Protein AF-A0A9X9M1F1-F1 (afdb_monomer_lite)

Structure (mmCIF, N/CA/C/O backbone):
data_AF-A0A9X9M1F1-F1
#
_entry.id   AF-A0A9X9M1F1-F1
#
loop_
_atom_site.group_PDB
_atom_site.id
_atom_site.type_symbol
_atom_site.label_atom_id
_atom_site.label_alt_id
_atom_site.label_comp_id
_atom_site.label_asym_id
_atom_site.label_entity_id
_atom_site.label_seq_id
_atom_site.pdbx_PDB_ins_code
_atom_site.Cartn_x
_atom_site.Cartn_y
_atom_site.Cartn_z
_atom_site.occupancy
_atom_site.B_iso_or_equiv
_atom_site.auth_seq_id
_atom_site.auth_comp_id
_atom_site.auth_asym_id
_atom_site.auth_atom_id
_atom_site.pdbx_PDB_model_num
ATOM 1 N N . ARG A 1 1 ? 14.521 -62.419 -80.149 1.00 39.56 1 ARG A N 1
ATOM 2 C CA . ARG A 1 1 ? 14.647 -62.521 -78.676 1.00 39.56 1 ARG A CA 1
ATOM 3 C C . ARG A 1 1 ? 15.502 -61.345 -78.233 1.00 39.56 1 ARG A C 1
ATOM 5 O O . ARG A 1 1 ? 16.662 -61.304 -78.612 1.00 39.56 1 ARG A O 1
ATOM 12 N N . SER A 1 2 ? 14.875 -60.422 -77.505 1.00 37.94 2 SER A N 1
ATOM 13 C CA . SER A 1 2 ? 15.447 -59.221 -76.880 1.00 37.94 2 SER A CA 1
ATOM 14 C C . SER A 1 2 ? 15.771 -58.071 -77.843 1.00 37.94 2 SER A C 1
ATOM 16 O O . SER A 1 2 ? 16.842 -57.992 -78.431 1.00 37.94 2 SER A O 1
ATOM 18 N N . GLU A 1 3 ? 14.775 -57.200 -77.985 1.00 35.94 3 GLU A N 1
ATOM 19 C CA . GLU A 1 3 ? 14.718 -55.982 -78.794 1.00 35.94 3 GLU A CA 1
ATOM 20 C C . GLU A 1 3 ? 14.903 -54.754 -77.892 1.00 35.94 3 GLU A C 1
ATOM 22 O O . GLU A 1 3 ? 14.380 -54.763 -76.776 1.00 35.94 3 GLU A O 1
ATOM 27 N N . SER A 1 4 ? 15.557 -53.688 -78.377 1.00 41.75 4 SER A N 1
ATOM 28 C CA . SER A 1 4 ? 14.992 -52.320 -78.379 1.00 41.75 4 SER A CA 1
ATOM 29 C C . SER A 1 4 ? 15.991 -51.222 -78.793 1.00 41.75 4 SER A C 1
ATOM 31 O O . SER A 1 4 ? 17.199 -51.408 -78.649 1.00 41.75 4 SER A O 1
ATOM 33 N N . PRO A 1 5 ? 15.487 -50.096 -79.342 1.00 46.25 5 PRO A N 1
ATOM 34 C CA . PRO A 1 5 ? 16.066 -49.434 -80.510 1.00 46.25 5 PRO A CA 1
ATOM 35 C C . PRO A 1 5 ? 16.353 -47.927 -80.331 1.00 46.25 5 PRO A C 1
ATOM 37 O O . PRO A 1 5 ? 16.000 -47.292 -79.340 1.00 46.25 5 PRO A O 1
ATOM 40 N N . CYS A 1 6 ? 16.986 -47.355 -81.356 1.00 37.53 6 CYS A N 1
ATOM 41 C CA . CYS A 1 6 ? 17.243 -45.930 -81.545 1.00 37.53 6 CYS A CA 1
ATOM 42 C C . CYS A 1 6 ? 16.006 -45.121 -82.006 1.00 37.53 6 CYS A C 1
ATOM 44 O O . CYS A 1 6 ? 15.260 -45.576 -82.865 1.00 37.53 6 CYS A O 1
ATOM 46 N N . LEU A 1 7 ? 15.942 -43.872 -81.513 1.00 46.38 7 LEU A N 1
ATOM 47 C CA . LEU A 1 7 ? 15.540 -42.603 -82.164 1.00 46.38 7 LEU A CA 1
ATOM 48 C C . LEU A 1 7 ? 14.146 -42.471 -82.831 1.00 46.38 7 LEU A C 1
ATOM 50 O O . LEU A 1 7 ? 13.907 -43.054 -83.881 1.00 46.38 7 LEU A O 1
ATOM 54 N N . ARG A 1 8 ? 13.321 -41.518 -82.349 1.00 38.16 8 ARG A N 1
ATOM 55 C CA . ARG A 1 8 ? 12.955 -40.249 -83.044 1.00 38.16 8 ARG A CA 1
ATOM 56 C C . ARG A 1 8 ? 11.843 -39.449 -82.321 1.00 38.16 8 ARG A C 1
ATOM 58 O O . ARG A 1 8 ? 10.847 -39.997 -81.878 1.00 38.16 8 ARG A O 1
ATOM 65 N N . ASP A 1 9 ? 12.110 -38.147 -82.240 1.00 32.25 9 ASP A N 1
ATOM 66 C CA . ASP A 1 9 ? 11.286 -36.919 -82.266 1.00 32.25 9 ASP A CA 1
ATOM 67 C C . ASP A 1 9 ? 9.723 -36.951 -82.292 1.00 32.25 9 ASP A C 1
ATOM 69 O O . ASP A 1 9 ? 9.142 -37.442 -83.254 1.00 32.25 9 ASP A O 1
ATOM 73 N N . SER A 1 10 ? 9.122 -36.313 -81.257 1.00 35.88 10 SER A N 1
ATOM 74 C CA . SER A 1 10 ? 7.944 -35.385 -81.153 1.00 35.88 10 SER A CA 1
ATOM 75 C C . SER A 1 10 ? 6.555 -35.663 -81.802 1.00 35.88 10 SER A C 1
ATOM 77 O O . SER A 1 10 ? 6.480 -36.312 -82.838 1.00 35.88 10 SER A O 1
ATOM 79 N N . PRO A 1 11 ? 5.443 -34.991 -81.374 1.00 53.28 11 PRO A N 1
ATOM 80 C CA . PRO A 1 11 ? 4.985 -34.608 -80.023 1.00 53.28 11 PRO A CA 1
ATOM 81 C C . PRO A 1 11 ? 3.460 -34.85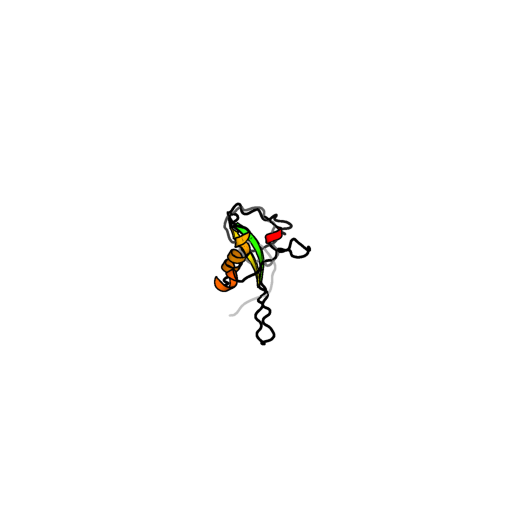4 -79.761 1.00 53.28 11 PRO A C 1
ATOM 83 O O . PRO A 1 11 ? 2.706 -35.295 -80.622 1.00 53.28 11 PRO A O 1
ATOM 86 N N . ASP A 1 12 ? 3.026 -34.457 -78.554 1.00 44.31 12 ASP A N 1
ATOM 87 C CA . ASP A 1 12 ? 1.665 -34.072 -78.132 1.00 44.31 12 ASP A CA 1
ATOM 88 C C . ASP A 1 12 ? 0.575 -35.152 -77.953 1.00 44.31 12 ASP A C 1
ATOM 90 O O . ASP A 1 12 ? -0.118 -35.559 -78.881 1.00 44.31 12 ASP A O 1
ATOM 94 N N . ARG A 1 13 ? 0.268 -35.473 -76.686 1.00 46.31 13 ARG A N 1
ATOM 95 C CA . ARG A 1 13 ? -0.930 -34.958 -75.988 1.00 46.31 13 ARG A CA 1
ATOM 96 C C . ARG A 1 13 ? -1.166 -35.664 -74.648 1.00 46.31 13 ARG A C 1
ATOM 98 O O . ARG A 1 13 ? -1.100 -36.881 -74.553 1.00 46.31 13 ARG A O 1
ATOM 105 N N . ARG A 1 14 ? -1.684 -34.855 -73.712 1.00 43.53 14 ARG A N 1
ATOM 106 C CA . ARG A 1 14 ? -2.669 -35.211 -72.672 1.00 43.53 14 ARG A CA 1
ATOM 107 C C . ARG A 1 14 ? -2.124 -35.654 -71.301 1.00 43.53 14 ARG A C 1
ATOM 109 O O . ARG A 1 14 ? -1.775 -36.799 -71.089 1.00 43.53 14 ARG A O 1
ATOM 116 N N . SER A 1 15 ? -2.300 -34.714 -70.365 1.00 42.62 15 SER A N 1
ATOM 117 C CA . SER A 1 15 ? -2.950 -34.868 -69.049 1.00 42.62 15 SER A CA 1
ATOM 118 C C . SER A 1 15 ? -2.298 -35.765 -67.991 1.00 42.62 15 SER A C 1
ATOM 120 O O . SER A 1 15 ? -2.207 -36.974 -68.150 1.00 42.62 15 SER A O 1
ATOM 122 N N . GLY A 1 16 ? -2.005 -35.161 -66.835 1.00 35.25 16 GLY A N 1
ATOM 123 C CA . GLY A 1 16 ? -1.783 -35.865 -65.569 1.00 35.25 16 GLY A CA 1
ATOM 124 C C . GLY A 1 16 ? -0.785 -35.139 -64.664 1.00 35.25 16 GLY A C 1
ATOM 125 O O . GLY A 1 16 ? 0.364 -34.974 -65.035 1.00 35.25 16 GLY A O 1
ATOM 126 N N . SER A 1 17 ? -1.247 -34.677 -63.499 1.00 41.00 17 SER A N 1
ATOM 127 C CA . SER A 1 17 ? -0.476 -34.091 -62.371 1.00 41.00 17 SER A CA 1
ATOM 128 C C . SER A 1 17 ? 0.560 -35.089 -61.777 1.00 41.00 17 SER A C 1
ATOM 130 O O . SER A 1 17 ? 0.423 -36.263 -62.125 1.00 41.00 17 SER A O 1
ATOM 132 N N . PRO A 1 18 ? 1.493 -34.762 -60.832 1.00 49.34 18 PRO A N 1
ATOM 133 C CA . PRO A 1 18 ? 1.732 -33.524 -60.058 1.00 49.34 18 PRO A CA 1
ATOM 134 C C . PRO A 1 18 ? 3.235 -33.107 -59.914 1.00 49.34 18 PRO A C 1
ATOM 136 O O . PRO A 1 18 ? 4.109 -33.636 -60.588 1.00 49.34 18 PRO A O 1
ATOM 139 N N . ASP A 1 19 ? 3.504 -32.168 -58.993 1.00 39.47 19 ASP A N 1
ATOM 140 C CA . ASP A 1 19 ? 4.799 -31.709 -58.435 1.00 39.47 19 ASP A CA 1
ATOM 141 C C . ASP A 1 19 ? 5.528 -30.533 -59.125 1.00 39.47 19 ASP A C 1
ATOM 143 O O . ASP A 1 19 ? 6.494 -30.675 -59.872 1.00 39.47 19 ASP A O 1
ATOM 147 N N . VAL A 1 20 ? 5.080 -29.312 -58.800 1.00 42.22 20 VAL A N 1
ATOM 148 C CA . VAL A 1 20 ? 5.854 -28.077 -58.980 1.00 42.22 20 VAL A CA 1
ATOM 149 C C . VAL A 1 20 ? 6.563 -27.727 -57.669 1.00 42.22 20 VAL A C 1
ATOM 151 O O . VAL A 1 20 ? 5.960 -27.240 -56.715 1.00 42.22 20 VAL A O 1
ATOM 154 N N . LYS A 1 21 ? 7.885 -27.913 -57.644 1.00 49.34 21 LYS A N 1
ATOM 155 C CA . LYS A 1 21 ? 8.783 -27.101 -56.815 1.00 49.34 21 LYS A CA 1
ATOM 156 C C . LYS A 1 21 ? 8.899 -25.725 -57.483 1.00 49.34 21 LYS A C 1
ATOM 158 O O . LYS A 1 21 ? 9.584 -25.594 -58.493 1.00 49.34 21 LYS A O 1
ATOM 163 N N . GLY A 1 22 ? 8.244 -24.696 -56.946 1.00 47.00 22 GLY A N 1
ATOM 164 C CA . GLY A 1 22 ? 8.410 -23.315 -57.427 1.00 47.00 22 GLY A CA 1
ATOM 165 C C . GLY A 1 22 ? 7.364 -22.336 -56.878 1.00 47.00 22 GLY A C 1
ATOM 166 O O . GLY A 1 22 ? 6.262 -22.770 -56.574 1.00 47.00 22 GLY A O 1
ATOM 167 N N . PRO A 1 23 ? 7.714 -21.047 -56.698 1.00 45.66 23 PRO A N 1
ATOM 168 C CA . PRO A 1 23 ? 7.197 -20.133 -55.662 1.00 45.66 23 PRO A CA 1
ATOM 169 C C . PRO A 1 23 ? 5.744 -19.651 -55.890 1.00 45.66 23 PRO A C 1
ATOM 171 O O . PRO A 1 23 ? 5.216 -19.795 -56.991 1.00 45.66 23 PRO A O 1
ATOM 174 N N . PRO A 1 24 ? 5.058 -19.119 -54.853 1.00 45.47 24 PRO A N 1
ATOM 175 C CA . PRO A 1 24 ? 3.606 -19.206 -54.739 1.00 45.47 24 PRO A CA 1
ATOM 176 C C . PRO A 1 24 ? 2.869 -18.227 -55.666 1.00 45.47 24 PRO A C 1
ATOM 178 O O . PRO A 1 24 ? 3.290 -17.076 -55.813 1.00 45.47 24 PRO A O 1
ATOM 181 N N . PRO A 1 25 ? 1.728 -18.643 -56.245 1.00 46.31 25 PRO A N 1
ATOM 182 C CA . PRO A 1 25 ? 0.874 -17.765 -57.020 1.00 46.31 25 PRO A CA 1
ATOM 183 C C . PRO A 1 25 ? 0.083 -16.832 -56.102 1.00 46.31 25 PRO A C 1
ATOM 185 O O . PRO A 1 25 ? -0.425 -17.217 -55.047 1.00 46.31 25 PRO A O 1
ATOM 188 N N . VAL A 1 26 ? -0.059 -15.595 -56.569 1.00 55.16 26 VAL A N 1
ATOM 189 C CA . VAL A 1 26 ? -1.024 -14.618 -56.074 1.00 55.16 26 VAL A CA 1
ATOM 190 C C . VAL A 1 26 ? -2.417 -15.263 -56.017 1.00 55.16 26 VAL A C 1
ATOM 192 O O . VAL A 1 26 ? -2.912 -15.784 -57.018 1.00 55.16 26 VAL A O 1
ATOM 195 N N . LYS A 1 27 ? -3.074 -15.253 -54.853 1.00 53.50 27 LYS A N 1
ATOM 196 C CA . LYS A 1 27 ? -4.513 -15.516 -54.796 1.00 53.50 27 LYS A CA 1
ATOM 197 C C . LYS A 1 27 ? -5.182 -14.717 -53.689 1.00 53.50 27 LYS A C 1
ATOM 199 O O . LYS A 1 27 ? -4.820 -14.773 -52.520 1.00 53.50 27 LYS A O 1
ATOM 204 N N . VAL A 1 28 ? -6.169 -13.962 -54.139 1.00 54.38 28 VAL A N 1
ATOM 205 C CA . VAL A 1 28 ? -7.144 -13.210 -53.364 1.00 54.38 28 VAL A CA 1
ATOM 206 C C . VAL A 1 28 ? -7.972 -14.107 -52.434 1.00 54.38 28 VAL A C 1
ATOM 208 O O . VAL A 1 28 ? -8.286 -15.247 -52.770 1.00 54.38 28 VAL A O 1
ATOM 211 N N . ALA A 1 29 ? -8.312 -13.515 -51.287 1.00 51.03 29 ALA A N 1
ATOM 212 C CA . ALA A 1 29 ? -9.462 -13.719 -50.402 1.00 51.03 29 ALA A CA 1
ATOM 213 C C . ALA A 1 29 ? -10.093 -15.123 -50.289 1.00 51.03 29 ALA A C 1
ATOM 215 O O . ALA A 1 29 ? -10.810 -15.586 -51.175 1.00 51.03 29 ALA A O 1
ATOM 216 N N . ARG A 1 30 ? -10.004 -15.702 -49.085 1.00 54.72 30 ARG A N 1
ATOM 217 C CA . ARG A 1 30 ? -11.070 -16.544 -48.528 1.00 54.72 30 ARG A CA 1
ATOM 218 C C . ARG A 1 30 ? -11.171 -16.286 -47.022 1.00 54.72 30 ARG A C 1
ATOM 220 O O . ARG A 1 30 ? -10.251 -16.588 -46.272 1.00 54.72 30 ARG A O 1
ATOM 227 N N . LEU A 1 31 ? -12.282 -15.672 -46.619 1.00 56.84 31 LEU A N 1
ATOM 228 C CA . LEU A 1 31 ? -12.763 -15.628 -45.243 1.00 56.84 31 LEU A CA 1
ATOM 229 C C . LEU A 1 31 ? -13.020 -17.071 -44.801 1.00 56.84 31 LEU A C 1
ATOM 231 O O . LEU A 1 31 ? -13.930 -17.694 -45.331 1.00 56.84 31 LEU A O 1
ATOM 235 N N . GLU A 1 32 ? -12.225 -17.589 -43.871 1.00 52.34 32 GLU A N 1
ATOM 236 C CA . GLU A 1 32 ? -12.579 -18.759 -43.066 1.00 52.34 32 GLU A CA 1
ATOM 237 C C . GLU A 1 32 ? -12.100 -18.489 -41.642 1.00 52.34 32 GLU A C 1
ATOM 239 O O . GLU A 1 32 ? -10.914 -18.345 -41.343 1.00 52.34 32 GLU A O 1
ATOM 244 N N . GLN A 1 33 ? -13.092 -18.341 -40.785 1.00 61.69 33 GLN A N 1
ATOM 245 C CA . GLN A 1 33 ? -13.024 -18.132 -39.358 1.00 61.69 33 GLN A CA 1
ATOM 246 C C . GLN A 1 33 ? -12.682 -19.472 -38.708 1.00 61.69 33 GLN A C 1
ATOM 248 O O . GLN A 1 33 ? -13.525 -20.352 -38.742 1.00 61.69 33 GLN A O 1
ATOM 253 N N . ASN A 1 34 ? -11.483 -19.642 -38.139 1.00 42.94 34 ASN A N 1
ATOM 254 C CA . ASN A 1 34 ? -11.198 -20.670 -37.130 1.00 42.94 34 ASN A CA 1
ATOM 255 C C . ASN A 1 34 ? -9.955 -20.293 -36.312 1.00 42.94 34 ASN A C 1
ATOM 257 O O . ASN A 1 34 ? -8.905 -19.953 -36.854 1.00 42.94 34 ASN A O 1
ATOM 261 N N . GLY A 1 35 ? -10.128 -20.299 -34.990 1.00 55.00 35 GLY A N 1
ATOM 262 C CA . GLY A 1 35 ? -9.170 -19.800 -34.015 1.00 55.00 35 GLY A CA 1
ATOM 263 C C . GLY A 1 35 ? -7.949 -20.693 -33.812 1.00 55.00 35 GLY A C 1
ATOM 264 O O . GLY A 1 35 ? -8.044 -21.916 -33.782 1.00 55.00 35 GLY A O 1
ATOM 265 N N . SER A 1 36 ? -6.804 -20.043 -33.606 1.00 48.00 36 SER A N 1
ATOM 266 C CA . SER A 1 36 ? -5.642 -20.535 -32.854 1.00 48.00 36 SER A CA 1
ATOM 267 C C . SER A 1 36 ? -4.740 -19.331 -32.531 1.00 48.00 36 SER A C 1
ATOM 269 O O . SER A 1 36 ? -4.474 -18.536 -33.435 1.00 48.00 36 SER A O 1
ATOM 271 N N . PRO A 1 37 ? -4.291 -19.127 -31.277 1.00 60.41 37 PRO A N 1
ATOM 272 C CA . PRO A 1 37 ? -3.614 -17.897 -30.889 1.00 60.41 37 PRO A CA 1
ATOM 273 C C . PRO A 1 37 ? -2.101 -18.112 -30.845 1.00 60.41 37 PRO A C 1
ATOM 275 O O . PRO A 1 37 ? -1.589 -18.546 -29.824 1.00 60.41 37 PRO A O 1
ATOM 278 N N . MET A 1 38 ? -1.352 -17.780 -31.899 1.00 52.81 38 MET A N 1
ATOM 279 C CA . MET A 1 38 ? 0.097 -17.576 -31.755 1.00 52.81 38 MET A CA 1
ATOM 280 C C . MET A 1 38 ? 0.627 -1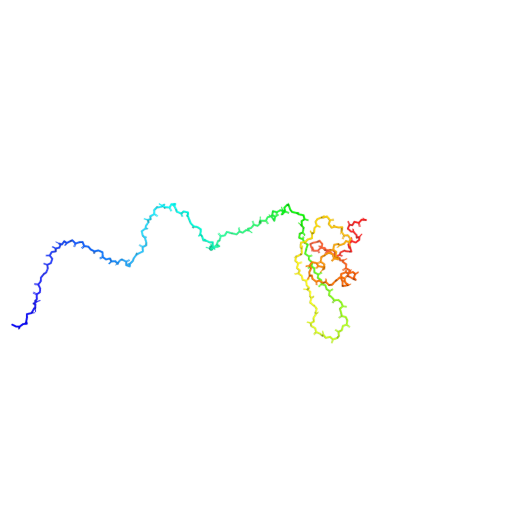6.529 -32.738 1.00 52.81 38 MET A C 1
ATOM 282 O O . MET A 1 38 ? 0.465 -16.666 -33.945 1.00 52.81 38 MET A O 1
ATOM 286 N N . GLY A 1 39 ? 1.347 -15.532 -32.205 1.00 45.72 39 GLY A N 1
ATOM 287 C CA . GLY A 1 39 ? 2.441 -14.888 -32.941 1.00 45.72 39 GLY A CA 1
ATOM 288 C C . GLY A 1 39 ? 2.381 -13.371 -33.126 1.00 45.72 39 GLY A C 1
ATOM 289 O O . GLY A 1 39 ? 2.183 -12.890 -34.231 1.00 45.72 39 GLY A O 1
ATOM 290 N N . ALA A 1 40 ? 2.619 -12.640 -32.036 1.00 58.84 40 ALA A N 1
ATOM 291 C CA . ALA A 1 40 ? 3.197 -11.295 -31.927 1.00 58.84 40 ALA A CA 1
ATOM 292 C C . ALA A 1 40 ? 3.565 -10.513 -33.215 1.00 58.84 40 ALA A C 1
ATOM 294 O O . ALA A 1 40 ? 4.478 -10.899 -33.949 1.00 58.84 40 ALA A O 1
ATOM 295 N N . ARG A 1 41 ? 3.005 -9.297 -33.347 1.00 54.66 41 ARG A N 1
ATOM 296 C CA . ARG A 1 41 ? 3.769 -8.030 -33.455 1.00 54.66 41 ARG A CA 1
ATOM 297 C C . ARG A 1 41 ? 2.838 -6.814 -33.554 1.00 54.66 41 ARG A C 1
ATOM 299 O O . ARG A 1 41 ? 2.366 -6.445 -34.620 1.00 54.66 41 ARG A O 1
ATOM 306 N N . GLY A 1 42 ? 2.645 -6.147 -32.423 1.00 46.59 42 GLY A N 1
ATOM 307 C CA . GLY A 1 42 ? 2.102 -4.796 -32.336 1.00 46.59 42 GLY A CA 1
ATOM 308 C C . GLY A 1 42 ? 2.605 -4.190 -31.036 1.00 46.59 42 GLY A C 1
ATOM 309 O O . GLY A 1 42 ? 2.289 -4.693 -29.965 1.00 46.59 42 GLY A O 1
ATOM 310 N N . ARG A 1 43 ? 3.470 -3.179 -31.120 1.00 58.81 43 ARG A N 1
ATOM 311 C CA . ARG A 1 43 ? 3.992 -2.453 -29.953 1.00 58.81 43 ARG A CA 1
ATOM 312 C C . ARG A 1 43 ? 2.817 -1.953 -29.097 1.00 58.81 43 ARG A C 1
ATOM 314 O O . ARG A 1 43 ? 2.015 -1.195 -29.639 1.00 58.81 43 ARG A O 1
ATOM 321 N N . PRO A 1 44 ? 2.730 -2.234 -27.786 1.00 51.25 44 PRO A N 1
ATOM 322 C CA . PRO A 1 44 ? 1.891 -1.441 -26.910 1.00 51.25 44 PRO A CA 1
ATOM 323 C C . PRO A 1 44 ? 2.757 -0.289 -26.399 1.00 51.25 44 PRO A C 1
ATOM 325 O O . PRO A 1 44 ? 3.277 -0.318 -25.289 1.00 51.25 44 PRO A O 1
ATOM 328 N N . ASN A 1 45 ? 2.973 0.727 -27.233 1.00 52.12 45 ASN A N 1
ATOM 329 C CA . ASN A 1 45 ? 3.446 2.000 -26.702 1.00 52.12 45 ASN A CA 1
ATOM 330 C C . ASN A 1 45 ? 2.244 2.638 -25.998 1.00 52.12 45 ASN A C 1
ATOM 332 O O . ASN A 1 45 ? 1.324 3.108 -26.660 1.00 52.12 45 ASN A O 1
ATOM 336 N N . GLY A 1 46 ? 2.251 2.609 -24.666 1.00 52.09 46 GLY A N 1
ATOM 337 C CA . GLY A 1 46 ? 1.322 3.376 -23.842 1.00 52.09 46 GLY A CA 1
ATOM 338 C C . GLY A 1 46 ? -0.100 2.828 -23.812 1.00 52.09 46 GLY A C 1
ATOM 339 O O . GLY A 1 46 ? -1.048 3.563 -24.073 1.00 52.09 46 GLY A O 1
ATOM 340 N N . ALA A 1 47 ? -0.280 1.569 -23.407 1.00 45.19 47 ALA A N 1
ATOM 341 C CA . ALA A 1 47 ? -1.494 1.282 -22.659 1.00 45.19 47 ALA A CA 1
ATOM 342 C C . ALA A 1 47 ? -1.376 2.089 -21.359 1.00 45.19 47 ALA A C 1
ATOM 344 O O . ALA A 1 47 ? -0.702 1.666 -20.423 1.00 45.19 47 ALA A O 1
ATOM 345 N N . VAL A 1 48 ? -2.002 3.272 -21.310 1.00 54.97 48 VAL A N 1
ATOM 346 C CA . VAL A 1 48 ? -2.577 3.755 -20.051 1.00 54.97 48 VAL A CA 1
ATOM 347 C C . VAL A 1 48 ? -3.285 2.529 -19.517 1.00 54.97 48 VAL A C 1
ATOM 349 O O . VAL A 1 48 ? -4.197 2.043 -20.191 1.00 54.97 48 VAL A O 1
ATOM 352 N N . ALA A 1 49 ? -2.766 1.940 -18.435 1.00 57.44 49 ALA A N 1
ATOM 353 C CA . ALA A 1 49 ? -3.411 0.820 -17.782 1.00 57.44 49 ALA A CA 1
ATOM 354 C C . A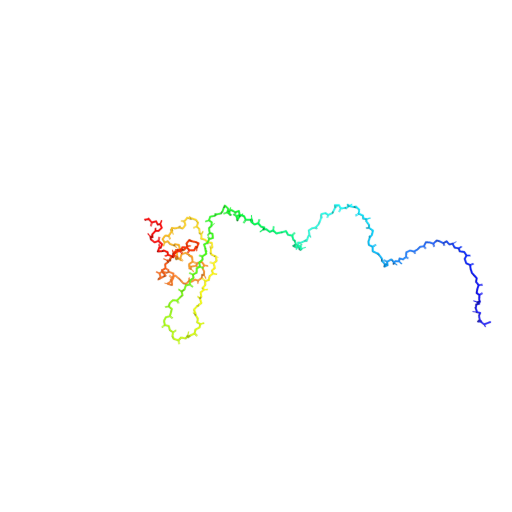LA A 1 49 ? -4.868 1.245 -17.670 1.00 57.44 49 ALA A C 1
ATOM 356 O O . ALA A 1 49 ? -5.158 2.227 -16.985 1.00 57.44 49 ALA A O 1
ATOM 357 N N . LYS A 1 50 ? -5.758 0.631 -18.467 1.00 53.78 50 LYS A N 1
ATOM 358 C CA . LYS A 1 50 ? -7.186 0.878 -18.324 1.00 53.78 50 LYS A CA 1
ATOM 359 C C . LYS A 1 50 ? -7.397 0.622 -16.856 1.00 53.78 50 LYS A C 1
ATOM 361 O O . LYS A 1 50 ? -7.104 -0.497 -16.439 1.00 53.78 50 LYS A O 1
ATOM 366 N N . ALA A 1 51 ? -7.741 1.664 -16.095 1.00 58.44 51 ALA A N 1
ATOM 367 C CA . ALA A 1 51 ? -7.999 1.523 -14.679 1.00 58.44 51 ALA A CA 1
ATOM 368 C C . ALA A 1 51 ? -8.985 0.370 -14.617 1.00 58.44 51 ALA A C 1
ATOM 370 O O . ALA A 1 51 ? -10.096 0.485 -15.141 1.00 58.44 51 ALA A O 1
ATOM 371 N N . VAL A 1 52 ? -8.508 -0.793 -14.172 1.00 58.41 52 VAL A N 1
ATOM 372 C CA . VAL A 1 52 ? -9.358 -1.948 -13.971 1.00 58.41 52 VAL A CA 1
ATOM 373 C C . VAL A 1 52 ? -10.354 -1.386 -12.985 1.00 58.41 52 VAL A C 1
ATOM 375 O O . VAL A 1 52 ? -9.972 -1.054 -11.868 1.00 58.41 52 VAL A O 1
ATOM 378 N N . GLY A 1 53 ? -11.574 -1.117 -13.453 1.00 58.53 53 GLY A N 1
ATOM 379 C CA . GLY A 1 53 ? -12.659 -0.529 -12.674 1.00 58.53 53 GLY A CA 1
ATOM 380 C C . GLY A 1 53 ? -13.160 -1.541 -11.653 1.00 58.53 53 GLY A C 1
ATOM 381 O O . GLY A 1 53 ? -14.338 -1.871 -11.620 1.00 58.53 53 GLY A O 1
ATOM 382 N N . GLY A 1 54 ? -12.229 -2.106 -10.895 1.00 77.38 54 GLY A N 1
ATOM 383 C CA . GLY A 1 54 ? -12.400 -3.068 -9.839 1.00 77.38 54 GLY A CA 1
ATOM 384 C C . GLY A 1 54 ? -11.994 -2.430 -8.522 1.00 77.38 54 GLY A C 1
ATOM 385 O O . GLY A 1 54 ? -11.438 -1.335 -8.455 1.00 77.38 54 GLY A O 1
ATOM 386 N N . LEU A 1 55 ? -12.293 -3.132 -7.441 1.00 89.69 55 LEU A N 1
ATOM 387 C CA . LEU A 1 55 ? -12.072 -2.652 -6.083 1.00 89.69 55 LEU A CA 1
ATOM 388 C C . LEU A 1 55 ? -10.587 -2.625 -5.683 1.00 89.69 55 LEU A C 1
ATOM 390 O O . LEU A 1 55 ? -10.319 -2.358 -4.524 1.00 89.69 55 LEU A O 1
ATOM 394 N N . MET A 1 56 ? -9.641 -2.900 -6.590 1.00 95.12 56 MET A N 1
ATOM 395 C CA . MET A 1 56 ? -8.222 -3.124 -6.294 1.00 95.12 56 MET A CA 1
ATOM 396 C C . MET A 1 56 ? -7.324 -2.088 -6.984 1.00 95.12 56 MET A C 1
ATOM 398 O O . MET A 1 56 ? -7.561 -1.723 -8.134 1.00 95.12 56 MET A O 1
ATOM 402 N N . ILE A 1 57 ? -6.265 -1.665 -6.301 1.00 94.94 57 ILE A N 1
ATOM 403 C CA . ILE A 1 57 ? -5.250 -0.712 -6.748 1.00 94.94 57 ILE A CA 1
ATOM 404 C C . ILE A 1 57 ? -3.882 -1.411 -6.689 1.00 94.94 57 ILE A C 1
ATOM 406 O O . ILE A 1 57 ? -3.569 -2.018 -5.665 1.00 94.94 57 ILE A O 1
ATOM 410 N N . PRO A 1 58 ? -3.057 -1.345 -7.750 1.00 95.75 58 PRO A N 1
ATOM 411 C CA . PRO A 1 58 ? -1.689 -1.845 -7.697 1.00 95.75 58 PRO A CA 1
ATOM 412 C C . PRO A 1 58 ? -0.804 -0.937 -6.837 1.00 95.75 58 PRO A C 1
ATOM 414 O O . PRO A 1 58 ? -0.751 0.275 -7.049 1.00 95.75 58 PRO A O 1
ATOM 417 N N . VAL A 1 59 ? -0.076 -1.538 -5.903 1.00 96.38 59 VAL A N 1
ATOM 418 C CA . VAL A 1 59 ? 0.895 -0.887 -5.020 1.00 96.38 59 VAL A CA 1
ATOM 419 C C . VAL A 1 59 ? 2.234 -1.582 -5.218 1.00 96.38 59 VAL A C 1
ATOM 421 O O . VAL A 1 59 ? 2.325 -2.798 -5.093 1.00 96.38 59 VAL A O 1
ATOM 424 N N . PHE A 1 60 ? 3.266 -0.820 -5.574 1.00 96.94 60 PHE A N 1
ATOM 425 C CA . PHE A 1 60 ? 4.626 -1.343 -5.669 1.00 96.94 60 PHE A CA 1
ATOM 426 C C . PHE A 1 60 ? 5.257 -1.342 -4.279 1.00 96.94 60 PHE A C 1
ATOM 428 O O . PHE A 1 60 ? 5.442 -0.273 -3.691 1.00 96.94 60 PHE A O 1
ATOM 435 N N . CYS A 1 61 ? 5.565 -2.524 -3.761 1.00 96.69 61 CYS A N 1
ATOM 436 C CA . CYS A 1 61 ? 6.140 -2.712 -2.440 1.00 96.69 61 CYS A CA 1
ATOM 437 C C . CYS A 1 61 ? 7.601 -3.122 -2.569 1.00 96.69 61 CYS A C 1
ATOM 439 O O . CYS A 1 61 ? 7.935 -3.959 -3.400 1.00 96.69 61 CYS A O 1
ATOM 441 N N . VAL A 1 62 ? 8.446 -2.532 -1.728 1.00 95.31 62 VAL A N 1
ATOM 442 C CA . VAL A 1 62 ? 9.822 -2.970 -1.494 1.00 95.31 62 VAL A CA 1
ATOM 443 C C . VAL A 1 62 ? 9.923 -3.264 -0.005 1.00 95.31 62 VAL A C 1
ATOM 445 O O . VAL A 1 62 ? 9.586 -2.394 0.801 1.00 95.31 62 VAL A O 1
ATOM 448 N N . VAL A 1 63 ? 10.307 -4.485 0.354 1.00 95.00 63 VAL A N 1
ATOM 449 C CA . VAL A 1 63 ? 10.398 -4.941 1.746 1.00 95.00 63 VAL A CA 1
ATOM 450 C C . VAL A 1 63 ? 11.852 -5.231 2.083 1.00 95.00 63 VAL A C 1
ATOM 452 O O . VAL A 1 63 ? 12.504 -6.013 1.396 1.00 95.00 63 VAL A O 1
ATOM 455 N N . GLU A 1 64 ? 12.334 -4.611 3.157 1.00 91.00 64 GLU A N 1
ATOM 456 C CA . GLU A 1 64 ? 13.666 -4.820 3.723 1.00 91.00 64 GLU A CA 1
ATOM 457 C C . GLU A 1 64 ? 13.515 -5.484 5.102 1.00 91.00 64 GLU A C 1
ATOM 459 O O . GLU A 1 64 ? 12.777 -4.984 5.954 1.00 91.00 64 GLU A O 1
ATOM 464 N N . GLN A 1 65 ? 14.196 -6.611 5.336 1.00 84.94 65 GLN A N 1
ATOM 465 C CA . GLN A 1 65 ? 14.215 -7.287 6.640 1.00 84.94 65 GLN A CA 1
ATOM 466 C C . GLN A 1 65 ? 15.481 -6.905 7.413 1.00 84.94 65 GLN A C 1
ATOM 468 O O . GLN A 1 65 ? 16.599 -7.071 6.925 1.00 84.94 65 GLN A O 1
ATOM 473 N N . LEU A 1 66 ? 15.307 -6.384 8.628 1.00 72.12 66 LEU A N 1
ATOM 474 C CA . LEU A 1 66 ? 16.398 -5.982 9.517 1.00 72.12 66 LEU A CA 1
ATOM 475 C C . LEU A 1 66 ? 16.724 -7.111 10.507 1.00 72.12 66 LEU A C 1
ATOM 477 O O . LEU A 1 66 ? 16.665 -6.922 11.721 1.00 72.12 66 LEU A O 1
ATOM 481 N N . ASP A 1 67 ? 17.048 -8.300 10.008 1.00 70.38 67 ASP A N 1
ATOM 482 C CA . ASP A 1 67 ? 17.428 -9.408 10.884 1.00 70.38 67 ASP A CA 1
ATOM 483 C C . ASP A 1 67 ? 18.927 -9.333 11.199 1.00 70.38 67 ASP A C 1
ATOM 485 O O . ASP A 1 67 ? 19.797 -9.592 10.368 1.00 70.38 67 ASP A O 1
ATOM 489 N N . GLY A 1 68 ? 19.239 -8.931 12.432 1.00 58.69 68 GLY A N 1
ATOM 490 C CA . GLY A 1 68 ? 20.596 -8.772 12.957 1.00 58.69 68 GLY A CA 1
ATOM 491 C C . GLY A 1 68 ? 21.296 -10.087 13.314 1.00 58.69 68 GLY A C 1
ATOM 492 O O . GLY A 1 68 ? 21.788 -10.214 14.435 1.00 58.69 68 GLY A O 1
ATOM 493 N N . SER A 1 69 ? 21.359 -11.056 12.397 1.00 51.66 69 SER A N 1
ATOM 494 C CA . SER A 1 69 ? 22.119 -12.298 12.595 1.00 51.66 69 SER A CA 1
ATOM 495 C C . SER A 1 69 ? 23.151 -12.516 11.492 1.00 51.66 69 SER A C 1
ATOM 497 O O . SER A 1 69 ? 22.930 -12.252 10.316 1.00 51.66 69 SER A O 1
ATOM 499 N N . LEU A 1 70 ? 24.318 -12.958 11.937 1.00 53.66 70 LEU A N 1
ATOM 500 C CA . LEU A 1 70 ? 25.640 -12.857 11.337 1.00 53.66 70 LEU A CA 1
ATOM 501 C C . LEU A 1 70 ? 25.896 -13.845 10.183 1.00 53.66 70 LEU A C 1
ATOM 503 O O . LEU A 1 70 ? 26.967 -14.430 10.125 1.00 53.66 70 LEU A O 1
ATOM 507 N N . GLU A 1 71 ? 24.961 -14.021 9.256 1.00 49.34 71 GLU A N 1
ATOM 508 C CA . GLU A 1 71 ? 25.183 -14.829 8.050 1.00 49.34 71 GLU A CA 1
ATOM 509 C C . GLU A 1 71 ? 25.012 -13.908 6.835 1.00 49.34 71 GLU A C 1
ATOM 511 O O . GLU A 1 71 ? 23.917 -13.550 6.406 1.00 49.34 71 GLU A O 1
ATOM 516 N N . TYR A 1 72 ? 26.158 -13.417 6.372 1.00 51.31 72 TYR A N 1
ATOM 517 C CA . TYR A 1 72 ? 26.344 -12.595 5.184 1.00 51.31 72 TYR A CA 1
ATOM 518 C C . TYR A 1 72 ? 25.580 -13.200 3.989 1.00 51.31 72 TYR A C 1
ATOM 520 O O . TYR A 1 72 ? 25.756 -14.380 3.707 1.00 51.31 72 TYR A O 1
ATOM 528 N N . ASP A 1 73 ? 24.800 -12.363 3.289 1.00 46.31 73 ASP A N 1
ATOM 529 C CA . ASP A 1 73 ? 24.199 -12.596 1.956 1.00 46.31 73 ASP A CA 1
ATOM 530 C C . ASP A 1 73 ? 22.690 -12.909 1.850 1.00 46.31 73 ASP A C 1
ATOM 532 O O . ASP A 1 73 ? 22.256 -13.382 0.807 1.00 46.31 73 ASP A O 1
ATOM 536 N N . ASN A 1 74 ? 21.849 -12.581 2.846 1.00 49.41 74 ASN A N 1
ATOM 537 C CA . ASN A 1 74 ? 20.385 -12.616 2.646 1.00 49.41 74 ASN A CA 1
ATOM 538 C C . ASN A 1 74 ? 19.676 -11.280 2.909 1.00 49.41 74 ASN A C 1
ATOM 540 O O . ASN A 1 74 ? 18.691 -11.188 3.639 1.00 49.41 74 ASN A O 1
ATOM 544 N N . ARG A 1 75 ? 20.190 -10.21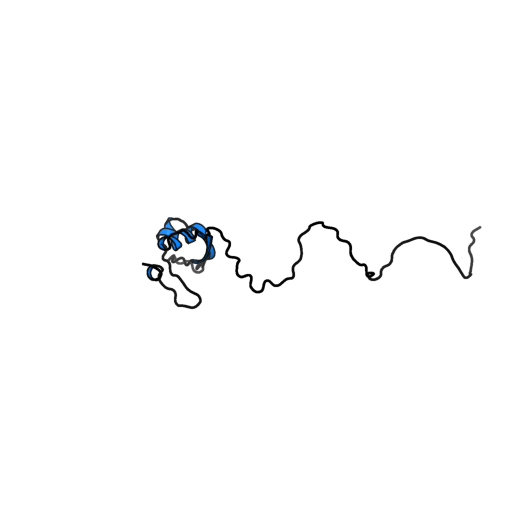2 2.289 1.00 59.28 75 ARG A N 1
ATOM 545 C CA . ARG A 1 75 ? 19.510 -8.909 2.191 1.00 59.28 75 ARG A CA 1
ATOM 546 C C . ARG A 1 75 ? 18.376 -8.986 1.167 1.00 59.28 75 ARG A C 1
ATOM 548 O O . ARG A 1 75 ? 18.385 -8.248 0.188 1.00 59.28 75 ARG A O 1
ATOM 555 N N . GLU A 1 76 ? 17.478 -9.948 1.323 1.00 60.16 76 GLU A N 1
ATOM 556 C CA . GLU A 1 76 ? 16.468 -10.242 0.314 1.00 60.16 76 GLU A CA 1
ATOM 557 C C . GLU A 1 76 ? 15.44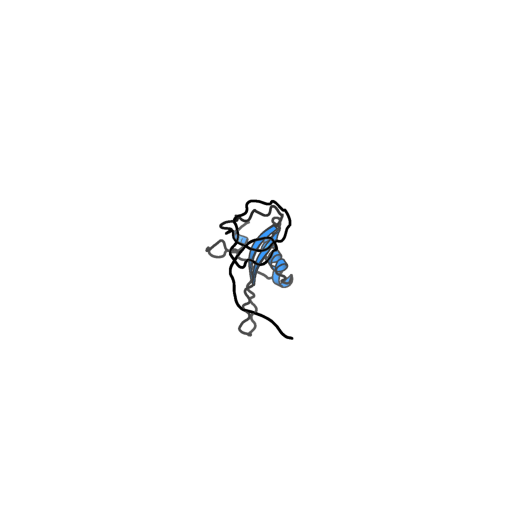8 -9.098 0.257 1.00 60.16 76 GLU A C 1
ATOM 559 O O . GLU A 1 76 ? 14.516 -9.010 1.056 1.00 60.16 76 GLU A O 1
ATOM 564 N N . GLU A 1 77 ? 15.689 -8.172 -0.671 1.00 77.38 77 GLU A N 1
ATOM 565 C CA . GLU A 1 77 ? 14.781 -7.088 -1.023 1.00 77.38 77 GLU A CA 1
ATOM 566 C C . GLU A 1 77 ? 13.627 -7.675 -1.848 1.00 77.38 77 GLU A C 1
ATOM 568 O O . GLU A 1 77 ? 13.753 -7.915 -3.053 1.00 77.38 77 GLU A O 1
ATOM 573 N N . HIS A 1 78 ? 12.477 -7.905 -1.212 1.00 89.25 78 HIS A N 1
ATOM 574 C CA . HIS A 1 78 ? 11.262 -8.298 -1.926 1.00 89.25 78 HIS A CA 1
ATOM 575 C C . HIS A 1 78 ? 10.648 -7.069 -2.599 1.00 89.25 78 HIS A C 1
ATOM 577 O O . HIS A 1 78 ? 10.064 -6.219 -1.926 1.00 89.25 78 HIS A O 1
ATOM 583 N N . ALA A 1 79 ? 10.776 -6.974 -3.926 1.00 94.44 79 ALA A N 1
ATOM 584 C CA . ALA A 1 79 ? 10.242 -5.876 -4.730 1.00 94.44 79 ALA A CA 1
ATOM 585 C C . ALA A 1 79 ? 9.166 -6.367 -5.714 1.00 94.44 79 ALA A C 1
ATOM 587 O O . ALA A 1 79 ? 9.481 -6.873 -6.792 1.00 94.44 79 ALA A O 1
ATOM 588 N N . GLU A 1 80 ? 7.890 -6.198 -5.366 1.00 95.81 80 GLU A N 1
ATOM 589 C CA . GLU A 1 80 ? 6.768 -6.709 -6.164 1.00 95.81 80 GLU A CA 1
ATOM 590 C C . GLU A 1 80 ? 5.541 -5.786 -6.118 1.00 95.81 80 GLU A C 1
ATOM 592 O O . GLU A 1 80 ? 5.338 -5.004 -5.188 1.00 95.81 80 GLU A O 1
ATOM 597 N N . PHE A 1 81 ? 4.706 -5.863 -7.158 1.00 96.69 81 PHE A N 1
ATOM 598 C CA . PHE A 1 81 ? 3.382 -5.252 -7.143 1.00 96.69 81 PHE A CA 1
ATOM 599 C C . PHE A 1 81 ? 2.377 -6.140 -6.416 1.00 96.69 81 PHE A C 1
ATOM 601 O O . PHE A 1 81 ? 2.108 -7.259 -6.843 1.00 96.69 81 PHE A O 1
ATOM 608 N N . VAL A 1 82 ? 1.713 -5.578 -5.414 1.00 96.62 82 VAL A N 1
ATOM 609 C CA . VAL A 1 82 ? 0.526 -6.175 -4.798 1.00 96.62 82 VAL A CA 1
ATOM 610 C C . VAL A 1 82 ? -0.729 -5.424 -5.210 1.00 96.62 82 VAL A C 1
ATOM 612 O O . VAL A 1 82 ? -0.715 -4.214 -5.433 1.00 96.62 82 VAL A O 1
ATOM 615 N N . LEU A 1 83 ? -1.847 -6.136 -5.305 1.00 95.44 83 LEU A N 1
ATOM 616 C CA . LEU A 1 83 ? -3.157 -5.521 -5.478 1.00 95.44 83 LEU A CA 1
ATOM 617 C C . LEU A 1 83 ? -3.785 -5.323 -4.097 1.00 95.44 83 LEU A C 1
ATOM 619 O O . LEU A 1 83 ? -4.063 -6.295 -3.399 1.00 95.44 83 LEU A O 1
ATOM 623 N N . VAL A 1 84 ? -4.053 -4.075 -3.722 1.00 96.25 84 VAL A N 1
ATOM 624 C CA . VAL A 1 84 ? -4.696 -3.715 -2.449 1.00 96.25 84 VAL A CA 1
ATOM 625 C C . VAL A 1 84 ? -6.083 -3.163 -2.725 1.00 96.25 84 VAL A C 1
ATOM 627 O O . VAL A 1 84 ? -6.287 -2.423 -3.684 1.00 96.25 84 VAL A O 1
ATOM 630 N N . ARG A 1 85 ? -7.066 -3.505 -1.894 1.00 94.94 85 ARG A N 1
ATOM 631 C CA . ARG A 1 85 ? -8.411 -2.943 -2.025 1.00 94.94 85 ARG A CA 1
ATOM 632 C C . ARG A 1 85 ? -8.407 -1.419 -1.843 1.00 94.94 85 ARG A C 1
ATOM 634 O O . ARG A 1 85 ? -7.773 -0.905 -0.931 1.00 94.94 85 ARG A O 1
ATOM 641 N N . LYS A 1 86 ? -9.166 -0.691 -2.666 1.00 94.50 86 LYS A N 1
ATOM 642 C CA . LYS A 1 86 ? -9.265 0.780 -2.631 1.00 94.50 86 LYS A CA 1
ATOM 643 C C . LYS A 1 86 ? -9.936 1.329 -1.369 1.00 94.50 86 LYS A C 1
ATOM 645 O O . LYS A 1 86 ? -9.852 2.523 -1.117 1.00 94.50 86 LYS A O 1
ATOM 650 N N . ASP A 1 87 ? -10.673 0.487 -0.647 1.00 95.19 87 ASP A N 1
ATOM 651 C CA . ASP A 1 87 ? -11.346 0.805 0.616 1.00 95.19 87 ASP A CA 1
ATOM 652 C C . ASP A 1 87 ? -10.523 0.418 1.857 1.00 95.19 87 ASP A C 1
ATOM 654 O O . ASP A 1 87 ? -10.991 0.608 2.977 1.00 95.19 87 ASP A O 1
ATOM 658 N N . VAL A 1 88 ? -9.302 -0.102 1.680 1.00 95.50 88 VAL A N 1
ATOM 659 C CA . VAL A 1 88 ? -8.362 -0.304 2.792 1.00 95.50 88 VAL A CA 1
ATOM 660 C C . VAL A 1 88 ? -7.956 1.052 3.356 1.00 95.50 88 VAL A C 1
ATOM 662 O O . VAL A 1 88 ? -7.626 1.979 2.615 1.00 95.50 88 VAL A O 1
ATOM 665 N N . LEU A 1 89 ? -7.974 1.159 4.684 1.00 94.69 89 LEU A N 1
ATOM 666 C CA . LEU A 1 89 ? -7.493 2.345 5.378 1.00 94.69 89 LEU A CA 1
ATOM 667 C C . LEU A 1 89 ? -6.004 2.527 5.101 1.00 94.69 89 LEU A C 1
ATOM 669 O O . LEU A 1 89 ? -5.230 1.576 5.179 1.00 94.69 89 LEU A O 1
ATOM 673 N N . PHE A 1 90 ? -5.584 3.762 4.835 1.00 94.19 90 PHE A N 1
ATOM 674 C CA . PHE A 1 90 ? -4.182 4.044 4.530 1.00 94.19 90 PHE A CA 1
ATOM 675 C C . PHE A 1 90 ? -3.237 3.632 5.673 1.00 94.19 90 PHE A C 1
ATOM 677 O O . PHE A 1 90 ? -2.147 3.126 5.421 1.00 94.19 90 PHE A O 1
ATOM 684 N N . SER A 1 91 ? -3.689 3.743 6.926 1.00 93.12 91 SER A N 1
ATOM 685 C CA . SER A 1 91 ? -2.963 3.273 8.114 1.00 93.12 91 SER A CA 1
ATOM 686 C C . SER A 1 91 ? -2.735 1.756 8.154 1.00 93.12 91 SER A C 1
ATOM 688 O O . SER A 1 91 ? -1.788 1.306 8.789 1.00 93.12 91 SER A O 1
ATOM 690 N N . GLN A 1 92 ? -3.559 0.969 7.456 1.00 95.38 92 GLN A N 1
ATOM 691 C CA . GLN A 1 92 ? -3.453 -0.493 7.356 1.00 95.38 92 GLN A CA 1
ATOM 692 C C . GLN A 1 92 ? -2.747 -0.951 6.073 1.00 95.38 92 GLN A C 1
ATOM 694 O O . GLN A 1 92 ? -2.644 -2.154 5.818 1.00 95.38 92 GLN A O 1
ATOM 699 N N . LEU A 1 93 ? -2.278 -0.018 5.237 1.00 96.56 93 LEU A N 1
ATOM 700 C CA . LEU A 1 93 ? -1.706 -0.334 3.930 1.00 96.56 93 LEU A CA 1
ATOM 701 C C . LEU A 1 93 ? -0.488 -1.256 4.044 1.00 96.56 93 LEU A C 1
ATOM 703 O O . LEU A 1 93 ? -0.402 -2.237 3.312 1.00 96.56 93 LEU A O 1
ATOM 707 N N . VAL A 1 94 ? 0.426 -0.950 4.968 1.00 96.75 94 VAL A N 1
ATOM 708 C CA . VAL A 1 94 ? 1.661 -1.724 5.184 1.00 96.75 94 VAL A CA 1
ATOM 709 C C . VAL A 1 94 ? 1.328 -3.151 5.601 1.00 96.75 94 VAL A C 1
ATOM 711 O O . VAL A 1 94 ? 1.794 -4.101 4.978 1.00 96.75 94 VAL A O 1
ATOM 714 N N . GLU A 1 95 ? 0.465 -3.298 6.606 1.00 97.25 95 GLU A N 1
ATOM 715 C CA . GLU A 1 95 ? 0.046 -4.601 7.117 1.00 97.25 95 GLU A CA 1
ATOM 716 C C . GLU A 1 95 ? -0.640 -5.429 6.021 1.00 97.25 95 GLU A C 1
ATOM 718 O O . GLU A 1 95 ? -0.260 -6.570 5.763 1.00 97.25 95 GLU A O 1
ATOM 723 N N . THR A 1 96 ? -1.589 -4.823 5.301 1.00 97.62 96 THR A N 1
ATOM 724 C CA . THR A 1 96 ? -2.328 -5.490 4.218 1.00 97.62 96 THR A CA 1
ATOM 725 C C . THR A 1 96 ? -1.405 -5.920 3.077 1.00 97.62 96 THR A C 1
ATOM 727 O O . THR A 1 96 ? -1.557 -7.019 2.543 1.00 97.62 96 THR A O 1
ATOM 730 N N . ALA A 1 97 ? -0.448 -5.071 2.695 1.00 97.50 97 ALA A N 1
ATOM 731 C CA . ALA A 1 97 ? 0.505 -5.374 1.634 1.00 97.50 97 ALA A CA 1
ATOM 732 C C . ALA A 1 97 ? 1.433 -6.536 2.013 1.00 97.50 97 ALA A C 1
ATOM 734 O O . ALA A 1 97 ? 1.630 -7.444 1.209 1.00 97.50 97 ALA A O 1
ATOM 735 N N . LEU A 1 98 ? 1.952 -6.552 3.244 1.00 96.88 98 LEU A N 1
ATOM 736 C CA . LEU A 1 98 ? 2.825 -7.626 3.722 1.00 96.88 98 LEU A CA 1
ATOM 737 C C . LEU A 1 98 ? 2.095 -8.968 3.812 1.00 96.88 98 LEU A C 1
ATOM 739 O O . LEU A 1 98 ? 2.633 -9.985 3.374 1.00 96.88 98 LEU A O 1
ATOM 743 N N . LEU A 1 99 ? 0.851 -8.975 4.297 1.00 97.12 99 LEU A N 1
ATOM 744 C CA . LEU A 1 99 ? 0.021 -10.182 4.295 1.00 97.12 99 LEU A CA 1
ATOM 745 C C . LEU A 1 99 ? -0.232 -10.697 2.869 1.00 97.12 99 LEU A C 1
ATOM 747 O O . LEU A 1 99 ? -0.187 -11.904 2.638 1.00 97.12 99 LEU A O 1
ATOM 751 N N . ALA A 1 100 ? -0.451 -9.800 1.901 1.00 96.62 100 ALA A N 1
ATOM 752 C CA . ALA A 1 100 ? -0.630 -10.172 0.495 1.00 96.62 100 ALA A CA 1
ATOM 753 C C . ALA A 1 100 ? 0.647 -10.746 -0.147 1.00 96.62 100 ALA A C 1
ATOM 755 O O . ALA A 1 100 ? 0.547 -11.599 -1.025 1.00 96.62 100 ALA A O 1
ATOM 756 N N . LEU A 1 101 ? 1.826 -10.317 0.313 1.00 95.06 101 LEU A N 1
ATOM 757 C CA . LEU A 1 101 ? 3.126 -10.888 -0.067 1.00 95.06 101 LEU A CA 1
ATOM 758 C C . LEU A 1 101 ? 3.422 -12.231 0.629 1.00 95.06 101 LEU A C 1
ATOM 760 O O . LEU A 1 101 ? 4.400 -12.888 0.289 1.00 95.06 101 LEU A O 1
ATOM 764 N N . GLY A 1 102 ? 2.591 -12.656 1.588 1.00 94.62 102 GLY A N 1
ATOM 765 C CA . GLY A 1 102 ? 2.753 -13.919 2.314 1.00 94.62 102 GLY A CA 1
ATOM 766 C C . GLY A 1 102 ? 3.558 -13.818 3.612 1.00 94.62 102 GLY A C 1
ATOM 767 O O . GLY A 1 102 ? 3.872 -14.849 4.208 1.00 94.62 102 GLY A O 1
ATOM 768 N N . TYR A 1 103 ? 3.869 -12.607 4.085 1.00 95.19 103 TYR A N 1
ATOM 769 C CA . TYR A 1 103 ? 4.481 -12.421 5.400 1.00 95.19 103 TYR A CA 1
ATOM 770 C C . TYR A 1 103 ? 3.493 -12.748 6.526 1.00 95.19 103 TYR A C 1
ATOM 772 O O . TYR A 1 103 ? 2.274 -12.647 6.388 1.00 95.19 103 TYR A O 1
ATOM 780 N N . SER A 1 104 ? 4.033 -13.128 7.683 1.00 96.00 104 SER A N 1
ATOM 781 C CA . SER A 1 104 ? 3.231 -13.433 8.869 1.00 96.00 104 SER A CA 1
ATOM 782 C C . SER A 1 104 ? 2.528 -12.190 9.434 1.00 96.00 104 SER A C 1
ATOM 784 O O . SER A 1 104 ? 3.011 -11.064 9.297 1.00 96.00 104 SER A O 1
ATOM 786 N N . HIS A 1 105 ? 1.432 -12.394 10.170 1.00 96.69 105 HIS A N 1
ATOM 787 C CA . HIS A 1 105 ? 0.767 -11.314 10.911 1.00 96.69 105 HIS A CA 1
ATOM 788 C C . HIS A 1 105 ? 1.714 -10.643 11.919 1.00 96.69 105 HIS A C 1
ATOM 790 O O . HIS A 1 105 ? 1.696 -9.427 12.073 1.00 96.69 105 HIS A O 1
ATOM 796 N N . SER A 1 106 ? 2.589 -11.419 12.568 1.00 96.25 106 SER A N 1
ATOM 797 C CA . SER A 1 106 ? 3.591 -10.912 13.513 1.00 96.25 106 SER A CA 1
ATOM 798 C C . SER A 1 106 ? 4.601 -9.968 12.861 1.00 96.25 106 SER A C 1
ATOM 800 O O . SER A 1 106 ? 4.857 -8.896 13.401 1.00 96.25 106 SER A O 1
ATOM 802 N N . SER A 1 107 ? 5.138 -10.329 11.693 1.00 93.50 107 SER A N 1
ATOM 803 C CA . SER A 1 107 ? 6.064 -9.465 10.949 1.00 93.50 107 SER A CA 1
ATOM 804 C C . SER A 1 107 ? 5.358 -8.220 10.416 1.00 93.50 107 SER A C 1
ATOM 806 O O . SER A 1 107 ? 5.908 -7.127 10.488 1.00 93.50 107 SER A O 1
ATOM 808 N N . ALA A 1 108 ? 4.118 -8.364 9.939 1.00 95.62 108 ALA A N 1
ATOM 809 C CA . ALA A 1 108 ? 3.336 -7.247 9.423 1.00 95.62 108 ALA A CA 1
ATOM 810 C C . ALA A 1 108 ? 3.013 -6.206 10.511 1.00 95.62 108 ALA A C 1
ATOM 812 O O . ALA A 1 108 ? 3.151 -5.010 10.270 1.00 95.62 108 ALA A O 1
ATOM 813 N N . ALA A 1 109 ? 2.666 -6.653 11.723 1.00 94.69 109 ALA A N 1
ATOM 814 C CA . ALA A 1 109 ? 2.365 -5.778 12.857 1.00 94.69 109 ALA A CA 1
ATOM 815 C C . ALA A 1 109 ? 3.589 -5.009 13.393 1.00 94.69 109 ALA A C 1
ATOM 817 O O . ALA A 1 109 ? 3.436 -3.964 14.022 1.00 94.69 109 ALA A O 1
ATOM 818 N N . GLN A 1 110 ? 4.798 -5.532 13.174 1.00 94.12 110 GLN A N 1
ATOM 819 C CA . GLN A 1 110 ? 6.055 -4.905 13.601 1.00 94.12 110 GLN A CA 1
ATOM 820 C C . GLN A 1 110 ? 6.704 -4.060 12.498 1.00 94.12 110 GLN A C 1
ATOM 822 O O . GLN A 1 110 ? 7.663 -3.333 12.764 1.00 94.12 110 GLN A O 1
ATOM 827 N N . ALA A 1 111 ? 6.200 -4.149 11.268 1.00 94.00 111 ALA A N 1
ATOM 828 C CA . ALA A 1 111 ? 6.768 -3.451 10.132 1.00 94.00 111 ALA A CA 1
ATOM 829 C C . ALA A 1 111 ? 6.549 -1.938 10.221 1.00 94.00 111 ALA A C 1
ATOM 831 O O . ALA A 1 111 ? 5.514 -1.443 10.670 1.00 94.00 111 ALA A O 1
ATOM 832 N N . GLN A 1 112 ? 7.529 -1.193 9.719 1.00 93.75 112 GLN A N 1
ATOM 833 C CA . GLN A 1 112 ? 7.429 0.247 9.526 1.00 93.75 112 GLN A CA 1
ATOM 834 C C . GLN A 1 112 ? 7.321 0.556 8.036 1.00 93.75 112 GLN A C 1
ATOM 836 O O . GLN A 1 112 ? 7.959 -0.090 7.210 1.00 93.75 112 GLN A O 1
ATOM 841 N N . GLY A 1 113 ? 6.504 1.552 7.692 1.00 94.25 113 GLY A N 1
ATOM 842 C CA . GLY A 1 113 ? 6.283 1.949 6.307 1.00 94.25 113 GLY A CA 1
ATOM 843 C C . GLY A 1 113 ? 6.798 3.347 5.995 1.00 94.25 113 GLY A C 1
ATOM 844 O O . GLY A 1 113 ? 6.581 4.297 6.753 1.00 94.25 113 GLY A O 1
ATOM 845 N N . ILE A 1 114 ? 7.381 3.475 4.809 1.00 95.75 114 ILE A N 1
ATOM 846 C CA . ILE A 1 114 ? 7.653 4.743 4.131 1.00 95.75 114 ILE A CA 1
ATOM 847 C C . ILE A 1 114 ? 7.032 4.696 2.736 1.00 95.75 114 ILE A C 1
ATOM 849 O O . ILE A 1 114 ? 6.915 3.631 2.131 1.00 95.75 114 ILE A O 1
ATOM 853 N N . ILE A 1 115 ? 6.642 5.851 2.209 1.00 96.06 115 ILE A N 1
ATOM 854 C CA . ILE A 1 115 ? 6.138 5.982 0.844 1.00 96.06 115 ILE A CA 1
ATOM 855 C C . ILE A 1 115 ? 7.088 6.839 0.014 1.00 96.06 115 ILE A C 1
ATOM 857 O O . ILE A 1 115 ? 7.624 7.846 0.483 1.00 96.06 115 ILE A O 1
ATOM 861 N N . LYS A 1 116 ? 7.295 6.443 -1.244 1.00 95.62 116 LYS A N 1
ATOM 862 C CA . LYS A 1 116 ? 8.146 7.158 -2.196 1.00 95.62 116 LYS A CA 1
ATOM 863 C C . LYS A 1 116 ? 7.365 7.497 -3.458 1.00 95.62 116 LYS A C 1
ATOM 865 O O . LYS A 1 116 ? 6.841 6.612 -4.129 1.00 95.62 116 LYS A O 1
ATOM 870 N N . LEU A 1 117 ? 7.331 8.783 -3.807 1.00 94.12 117 LEU A N 1
ATOM 871 C CA . LEU A 1 117 ? 6.713 9.268 -5.039 1.00 94.12 117 LEU A CA 1
ATOM 872 C C . LEU A 1 117 ? 7.802 9.550 -6.078 1.00 94.12 117 LEU A C 1
ATOM 874 O O . LEU A 1 117 ? 8.575 10.503 -5.967 1.00 94.12 117 LEU A O 1
ATOM 878 N N . GLY A 1 118 ? 7.882 8.697 -7.099 1.00 93.31 118 GLY A N 1
ATOM 879 C CA . GLY A 1 118 ? 8.880 8.821 -8.160 1.00 93.31 118 GLY A CA 1
ATOM 880 C C . GLY A 1 118 ? 10.311 8.824 -7.613 1.00 93.31 118 GLY A C 1
ATOM 881 O O . GLY A 1 118 ? 10.782 7.837 -7.053 1.00 93.31 118 GLY A O 1
ATOM 882 N N . ARG A 1 119 ? 11.025 9.939 -7.802 1.00 95.12 119 ARG A N 1
ATOM 883 C CA . ARG A 1 119 ? 12.428 10.108 -7.376 1.00 95.12 119 ARG A CA 1
ATOM 884 C C . ARG A 1 119 ? 12.587 10.960 -6.117 1.00 95.12 119 ARG A C 1
ATOM 886 O O . ARG A 1 119 ? 13.707 11.340 -5.795 1.00 95.12 119 ARG A O 1
ATOM 893 N N . TRP A 1 120 ? 11.491 11.301 -5.446 1.00 95.94 120 TRP A N 1
ATOM 894 C CA . TRP A 1 120 ? 11.546 12.108 -4.231 1.00 95.94 120 TRP A CA 1
ATOM 895 C C . TRP A 1 120 ? 12.090 11.295 -3.056 1.00 95.94 120 TRP A C 1
ATOM 897 O O . TRP A 1 120 ? 12.142 10.061 -3.108 1.00 95.94 120 TRP A O 1
ATOM 907 N N . ASN A 1 121 ? 12.511 11.999 -2.006 1.00 95.94 121 ASN A N 1
ATOM 908 C CA . ASN A 1 121 ? 12.918 11.355 -0.765 1.00 95.94 121 ASN A CA 1
ATOM 909 C C . ASN A 1 121 ? 11.723 10.600 -0.159 1.00 95.94 121 ASN A C 1
ATOM 911 O O . ASN A 1 121 ? 10.607 11.126 -0.203 1.00 95.94 121 ASN A O 1
ATOM 915 N N . PRO A 1 122 ? 11.931 9.387 0.382 1.00 96.06 122 PRO A N 1
ATOM 916 C CA . PRO A 1 122 ? 10.876 8.665 1.076 1.00 96.06 122 PRO A CA 1
ATOM 917 C C . PRO A 1 122 ? 10.371 9.450 2.287 1.00 96.06 122 PRO A C 1
ATOM 919 O O . PRO A 1 122 ? 11.149 10.133 2.957 1.00 96.06 122 PRO A O 1
ATOM 922 N N . LEU A 1 123 ? 9.079 9.330 2.574 1.00 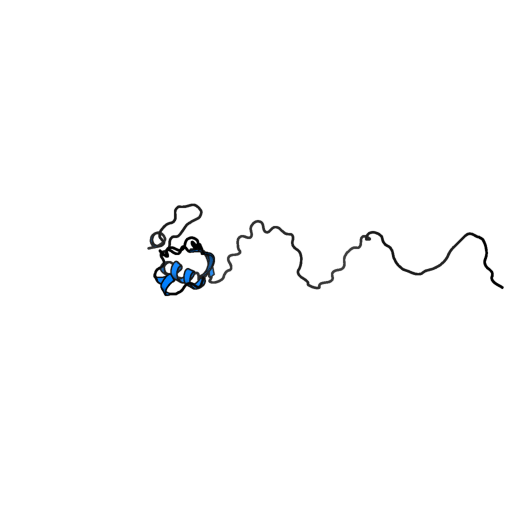95.88 123 LEU A N 1
ATOM 923 C CA . LEU A 1 123 ? 8.432 9.993 3.704 1.00 95.88 123 LEU A CA 1
ATOM 924 C C . LEU A 1 123 ? 7.645 8.979 4.545 1.00 95.88 123 LEU A C 1
ATOM 926 O O . LEU A 1 123 ? 7.139 8.001 3.987 1.00 95.88 123 LEU A O 1
ATOM 930 N N . PRO A 1 124 ? 7.501 9.198 5.865 1.00 94.25 124 PRO A N 1
ATOM 931 C CA . PRO A 1 124 ? 6.624 8.381 6.701 1.00 94.25 124 PRO A CA 1
ATOM 932 C C . PRO A 1 124 ? 5.172 8.431 6.210 1.00 94.25 124 PRO A C 1
ATOM 934 O O . PRO A 1 124 ? 4.700 9.484 5.776 1.00 94.25 124 PRO A O 1
ATOM 937 N N . LEU A 1 125 ? 4.431 7.324 6.334 1.00 92.38 125 LEU A N 1
ATOM 938 C CA . LEU A 1 125 ? 3.014 7.290 5.933 1.00 92.38 125 LEU A CA 1
ATOM 939 C C . LEU A 1 125 ? 2.157 8.309 6.704 1.00 92.38 125 LEU A C 1
ATOM 941 O O . LEU A 1 125 ? 1.214 8.856 6.141 1.00 92.38 125 LEU A O 1
ATOM 945 N N . SER A 1 126 ? 2.511 8.623 7.951 1.00 90.25 126 SER A N 1
ATOM 946 C CA . SER A 1 126 ? 1.808 9.617 8.773 1.00 90.25 126 SER A CA 1
ATOM 947 C C . SER A 1 126 ? 1.854 11.046 8.219 1.00 90.25 126 SER A C 1
ATOM 949 O O . SER A 1 126 ? 1.116 11.898 8.688 1.00 90.25 126 SER A O 1
ATOM 951 N N . TYR A 1 127 ? 2.707 11.335 7.232 1.00 91.94 127 TYR A N 1
ATOM 952 C CA . TYR A 1 127 ? 2.797 12.664 6.612 1.00 91.94 127 TYR A CA 1
ATOM 953 C C . TYR A 1 127 ? 1.849 12.815 5.415 1.00 91.94 127 TYR A C 1
ATOM 955 O O . TYR A 1 127 ? 1.735 13.901 4.850 1.00 91.94 127 TYR A O 1
ATOM 963 N N . VAL A 1 128 ? 1.204 11.727 4.985 1.00 89.69 128 VAL A N 1
ATOM 964 C CA . VAL A 1 128 ? 0.334 11.715 3.801 1.00 89.69 128 VAL A CA 1
ATOM 965 C C . VAL A 1 128 ? -1.089 12.149 4.148 1.00 89.69 128 VAL A C 1
ATOM 967 O O . VAL A 1 128 ? -1.733 12.824 3.349 1.00 89.69 128 VAL A O 1
ATOM 970 N N . THR A 1 129 ? -1.580 11.753 5.321 1.00 87.56 129 THR A N 1
ATOM 971 C CA . THR A 1 129 ? -2.927 12.053 5.819 1.00 87.56 129 THR A CA 1
ATOM 972 C C . THR A 1 129 ? -2.899 12.175 7.340 1.00 87.56 129 THR A C 1
ATOM 974 O O . THR A 1 129 ? -2.119 11.470 7.979 1.00 87.56 129 THR A O 1
ATOM 977 N N . ASP A 1 130 ? -3.743 13.066 7.871 1.00 80.00 130 ASP A N 1
ATOM 978 C CA . ASP A 1 130 ? -4.062 13.197 9.304 1.00 80.00 130 ASP A CA 1
ATOM 979 C C . ASP A 1 130 ? -4.967 12.045 9.770 1.00 80.00 130 ASP A C 1
ATOM 981 O O . ASP A 1 130 ? -5.804 11.597 8.942 1.00 80.00 130 ASP A O 1
#

Radius of gyration: 35.23 Å; chains: 1; bounding box: 39×76×97 Å

Organism: Gulo gulo (NCBI:txid48420)

Secondary structure (DSSP, 8-state):
---------------------SPPPP---------------------------SSEEEEEEEE------S-TT----EEEEEEEETTS-GGGHHHHHHHHTT--HHHHHH---EE--TTSPPEEGGGT--

InterPro domains:
  IPR032392 SATB, ubiquitin-like oligomerisation domain [PF16534] (56-130)
  IPR032392 SATB, ubiquitin-like oligomerisation domain [PS51982] (54-130)
  IPR038224 SATB, ULD domain superfamily [G3DSA:3.10.20.710] (50-130)
  IPR039673 DNA-binding protein SATB1/SATB2 [PTHR15116] (3-130)

Sequence (130 aa):
RSESPCLRDSPDRRSGSPDVKGPPPVKVARLEQNGSPMGARGRPNGAVAKAVGGLMIPVFCVVEQLDGSLEYDNREEHAEFVLVRKDVLFSQLVETALLALGYSHSSAAQAQGIIKLGRWNPLPLSYVTD

Foldseek 3Di:
DDDDDDDDDDDDDDDDDDDDPDDDDDDDDDDDDDDDDDDDDDDPPDPPPPPPPDQWDKDWDWDFDPDPDDDPDPRPTDTDIDIDGPPDDLVCPQLRRCVRVVHDNVCSVVDFDWDDDDPDDTDGSVVVDD

pLDDT: mean 72.22, std 22.95, range [32.25, 97.62]